Protein AF-A0A3Q2Q6L7-F1 (afdb_monomer)

Organism: Fundulus heteroclitus (NCBI:txid8078)

Sequence (119 aa):
PWFPNMAAGKGIVDNVRLNLIHVETIKKEERYQTLHTEFSINPFRKLHVLPDKPMSRKPPEATLEDSKFILCRKCLAQLEPAKKYPMPLTESQEIGWIPGPLVRNDFVYRITLEFCLVQ

pLDDT: mean 71.54, std 14.45, range [38.31, 95.44]

Structure (mmCIF, N/CA/C/O backbone):
data_AF-A0A3Q2Q6L7-F1
#
_entry.id   AF-A0A3Q2Q6L7-F1
#
loop_
_atom_site.group_PDB
_atom_site.id
_atom_site.type_symbol
_atom_site.label_atom_id
_atom_site.label_alt_id
_atom_site.label_comp_id
_atom_site.label_asym_id
_atom_site.label_entity_id
_atom_site.label_seq_id
_atom_site.pdbx_PDB_ins_code
_atom_site.Cartn_x
_atom_site.Cartn_y
_atom_site.Cartn_z
_atom_site.occupancy
_atom_site.B_iso_or_equiv
_atom_site.auth_seq_id
_atom_site.auth_comp_id
_atom_site.auth_asym_id
_atom_site.auth_atom_id
_atom_site.pdbx_PDB_model_num
ATOM 1 N N . PRO A 1 1 ? 20.786 21.503 -19.460 1.00 40.91 1 PRO A N 1
ATOM 2 C CA . PRO A 1 1 ? 21.390 21.944 -20.739 1.00 40.91 1 PRO A CA 1
ATOM 3 C C . PRO A 1 1 ? 22.186 20.796 -21.395 1.00 40.91 1 PRO A C 1
ATOM 5 O O . PRO A 1 1 ? 23.387 20.701 -21.191 1.00 40.91 1 PRO A O 1
ATOM 8 N N . TRP A 1 2 ? 21.506 19.882 -22.104 1.00 42.25 2 TRP A N 1
ATOM 9 C CA . TRP A 1 2 ? 22.141 18.695 -22.720 1.00 42.25 2 TRP A CA 1
ATOM 10 C C . TRP A 1 2 ? 21.599 18.333 -24.115 1.00 42.25 2 TRP A C 1
ATOM 12 O O . TRP A 1 2 ? 21.914 17.270 -24.636 1.00 42.25 2 TRP A O 1
ATOM 22 N N . PHE A 1 3 ? 20.834 19.217 -24.757 1.00 44.69 3 PHE A N 1
ATOM 23 C CA . PHE A 1 3 ? 20.480 19.065 -26.171 1.00 44.69 3 PHE A CA 1
ATOM 24 C C . PHE A 1 3 ? 21.113 20.218 -26.954 1.00 44.69 3 PHE A C 1
ATOM 26 O O . PHE A 1 3 ? 20.909 21.371 -26.563 1.00 44.69 3 PHE A O 1
ATOM 33 N N . PRO A 1 4 ? 21.901 19.957 -28.015 1.00 54.69 4 PRO A N 1
ATOM 34 C CA . PRO A 1 4 ? 22.401 21.032 -28.853 1.00 54.69 4 PRO A CA 1
ATOM 35 C C . PRO A 1 4 ? 21.216 21.688 -29.568 1.00 54.69 4 PRO A C 1
ATOM 37 O O . PRO A 1 4 ? 20.376 21.001 -30.150 1.00 54.69 4 PRO A O 1
ATOM 40 N N . ASN A 1 5 ? 21.156 23.020 -29.508 1.00 51.94 5 ASN A N 1
ATOM 41 C CA . ASN A 1 5 ? 20.203 23.847 -30.243 1.00 51.94 5 ASN A CA 1
ATOM 42 C C . ASN A 1 5 ? 20.194 23.453 -31.731 1.00 51.94 5 ASN A C 1
ATOM 44 O O . ASN A 1 5 ? 21.172 23.688 -32.438 1.00 51.94 5 ASN A O 1
ATOM 48 N N . MET A 1 6 ? 19.080 22.906 -32.225 1.00 50.91 6 MET A N 1
ATOM 49 C CA . MET A 1 6 ? 18.863 22.636 -33.655 1.00 50.91 6 MET A CA 1
ATOM 50 C C . MET A 1 6 ? 18.453 23.915 -34.403 1.00 50.91 6 MET A C 1
ATOM 52 O O . MET A 1 6 ? 17.435 23.958 -35.087 1.00 50.91 6 MET A O 1
ATOM 56 N N . ALA A 1 7 ? 19.232 24.982 -34.246 1.00 52.62 7 ALA A N 1
ATOM 57 C CA . ALA A 1 7 ? 19.032 26.250 -34.937 1.00 52.62 7 ALA A CA 1
ATOM 58 C C . ALA A 1 7 ? 20.305 26.633 -35.702 1.00 52.62 7 ALA A C 1
ATOM 60 O O . ALA A 1 7 ? 20.919 27.659 -35.434 1.00 52.62 7 ALA A O 1
ATOM 61 N N . ALA A 1 8 ? 20.730 25.780 -36.636 1.00 50.28 8 ALA A N 1
ATOM 62 C CA . ALA A 1 8 ? 21.754 26.114 -37.623 1.00 50.28 8 ALA A CA 1
ATOM 63 C C . ALA A 1 8 ? 21.644 25.171 -38.831 1.00 50.28 8 ALA A C 1
ATOM 65 O O . ALA A 1 8 ? 21.964 23.997 -38.707 1.00 50.28 8 ALA A O 1
ATOM 66 N N . GLY A 1 9 ? 21.189 25.707 -39.973 1.00 49.09 9 GLY A N 1
ATOM 67 C CA . GLY A 1 9 ? 21.329 25.141 -41.323 1.00 49.09 9 GLY A CA 1
ATOM 68 C C . GLY A 1 9 ? 20.696 23.766 -41.579 1.00 49.09 9 GLY A C 1
ATOM 69 O O . GLY A 1 9 ? 21.089 22.763 -40.995 1.00 49.09 9 GLY A O 1
ATOM 70 N N . LYS A 1 10 ? 19.781 23.662 -42.552 1.00 57.56 10 LYS A N 1
ATOM 71 C CA . LYS A 1 10 ? 19.415 22.357 -43.135 1.00 57.56 10 LYS A CA 1
ATOM 72 C C . LYS A 1 10 ? 20.595 21.814 -43.954 1.00 57.56 10 LYS A C 1
ATOM 74 O O . LYS A 1 10 ? 20.606 21.918 -45.176 1.00 57.56 10 LYS A O 1
ATOM 79 N N . GLY A 1 11 ? 21.609 21.288 -43.273 1.00 62.06 11 GLY A N 1
ATOM 80 C CA . GLY A 1 11 ? 22.628 20.442 -43.881 1.00 62.06 11 GLY A CA 1
ATOM 81 C C . GLY A 1 11 ? 22.001 19.122 -44.324 1.00 62.06 11 GLY A C 1
ATOM 82 O O . GLY A 1 11 ? 21.042 18.654 -43.709 1.00 62.06 11 GLY A O 1
ATOM 83 N N . ILE A 1 12 ? 22.520 18.540 -45.406 1.00 68.38 12 ILE A N 1
ATOM 84 C CA . ILE A 1 12 ? 22.139 17.198 -45.859 1.00 68.38 12 ILE A CA 1
ATOM 85 C C . ILE A 1 12 ? 22.320 16.239 -44.681 1.00 68.38 12 ILE A C 1
ATOM 87 O O . ILE A 1 12 ? 23.427 16.057 -44.175 1.00 68.38 12 ILE A O 1
ATOM 91 N N . VAL A 1 13 ? 21.210 15.678 -44.211 1.00 70.81 13 VAL A N 1
ATOM 92 C CA . VAL A 1 13 ? 21.214 14.722 -43.112 1.00 70.81 13 VAL A CA 1
ATOM 93 C C . VAL A 1 13 ? 21.744 13.405 -43.661 1.00 70.81 13 VAL A C 1
ATOM 95 O O . VAL A 1 13 ? 21.118 12.779 -44.515 1.00 70.81 13 VAL A O 1
ATOM 98 N N . ASP A 1 14 ? 22.920 12.999 -43.192 1.00 81.56 14 ASP A N 1
ATOM 99 C CA . ASP A 1 14 ? 23.486 11.697 -43.523 1.00 81.56 14 ASP A CA 1
ATOM 100 C C . ASP A 1 14 ? 22.730 10.602 -42.758 1.00 81.56 14 ASP A C 1
ATOM 102 O O . ASP A 1 14 ? 23.029 10.268 -41.607 1.00 81.56 14 ASP A O 1
ATOM 106 N N . ASN A 1 15 ? 21.708 10.059 -43.417 1.00 86.06 15 ASN A N 1
ATOM 107 C CA . ASN A 1 15 ? 20.852 9.011 -42.873 1.00 86.06 15 ASN A CA 1
ATOM 108 C C . ASN A 1 15 ? 21.632 7.730 -42.546 1.00 86.06 15 ASN A C 1
ATOM 110 O O . ASN A 1 15 ? 21.268 7.022 -41.609 1.00 86.06 15 ASN A O 1
ATOM 114 N N . VAL A 1 16 ? 22.715 7.435 -43.276 1.00 88.81 16 VAL A N 1
ATOM 115 C CA . VAL A 1 16 ? 23.548 6.254 -43.013 1.00 88.81 16 VAL A CA 1
ATOM 116 C C . VAL A 1 16 ? 24.238 6.419 -41.665 1.00 88.81 16 VAL A C 1
ATOM 118 O O . VAL A 1 16 ? 24.164 5.532 -40.815 1.00 88.81 16 VAL A O 1
ATOM 121 N N . ARG A 1 17 ? 24.825 7.593 -41.417 1.00 85.62 17 ARG A N 1
ATOM 122 C CA . ARG A 1 17 ? 25.454 7.918 -40.134 1.00 85.62 17 ARG A CA 1
ATOM 123 C C . ARG A 1 17 ? 24.466 7.904 -38.966 1.00 85.62 17 ARG A C 1
ATOM 125 O O . ARG A 1 17 ? 24.806 7.397 -37.898 1.00 85.62 17 ARG A O 1
ATOM 132 N N . LEU A 1 18 ? 23.256 8.432 -39.141 1.00 89.06 18 LEU A N 1
ATOM 133 C CA . LEU A 1 18 ? 22.233 8.399 -38.087 1.00 89.06 18 LEU A CA 1
ATOM 134 C C . LEU A 1 18 ? 21.773 6.975 -37.763 1.00 89.06 18 LEU A C 1
ATOM 136 O O . LEU A 1 18 ? 21.623 6.634 -36.589 1.00 89.06 18 LEU A O 1
ATOM 140 N N . ASN A 1 19 ? 21.613 6.129 -38.781 1.00 92.00 19 ASN A N 1
ATOM 141 C CA . ASN A 1 19 ? 21.250 4.727 -38.590 1.00 92.00 19 ASN A CA 1
ATOM 142 C C . ASN A 1 19 ? 22.326 3.963 -37.810 1.00 92.00 19 ASN A C 1
ATOM 144 O O . ASN A 1 19 ? 21.989 3.153 -36.950 1.00 92.00 19 ASN A O 1
ATOM 148 N N . LEU A 1 20 ? 23.610 4.254 -38.047 1.00 92.69 20 LEU A N 1
ATOM 149 C CA . LEU A 1 20 ? 24.707 3.657 -37.279 1.00 92.69 20 LEU A CA 1
ATOM 150 C C . LEU A 1 20 ? 24.618 4.012 -35.789 1.00 92.69 20 LEU A C 1
ATOM 152 O O . LEU A 1 20 ? 24.702 3.121 -34.945 1.00 92.69 20 LEU A O 1
ATOM 156 N N . ILE A 1 21 ? 24.362 5.284 -35.467 1.00 92.38 21 ILE A N 1
ATOM 157 C CA . ILE A 1 21 ? 24.162 5.734 -34.079 1.00 92.38 21 ILE A CA 1
ATOM 158 C C . ILE A 1 21 ? 22.960 5.017 -33.452 1.00 92.38 21 ILE A C 1
ATOM 160 O O . ILE A 1 21 ? 23.025 4.576 -32.307 1.00 92.38 21 ILE A O 1
ATOM 164 N N . HIS A 1 22 ? 21.866 4.870 -34.199 1.00 93.88 22 HIS A N 1
ATOM 165 C CA . HIS A 1 22 ? 20.663 4.212 -33.701 1.00 93.88 22 HIS A CA 1
ATOM 166 C C . HIS A 1 22 ? 20.905 2.729 -33.385 1.00 93.88 22 HIS A C 1
ATOM 168 O O . HIS A 1 22 ? 20.540 2.260 -32.309 1.00 93.88 22 HIS A O 1
ATOM 174 N N . VAL A 1 23 ? 21.603 2.011 -34.270 1.00 95.44 23 VAL A N 1
ATOM 175 C CA . VAL A 1 23 ? 21.995 0.610 -34.055 1.00 95.44 23 VAL A CA 1
ATOM 176 C C . VAL A 1 23 ? 22.897 0.464 -32.828 1.00 95.44 23 VAL A C 1
ATOM 178 O O . VAL A 1 23 ? 22.736 -0.478 -32.054 1.00 95.44 23 VAL A O 1
ATOM 181 N N . GLU A 1 24 ? 23.843 1.381 -32.615 1.00 94.25 24 GLU A N 1
ATOM 182 C CA . GLU A 1 24 ? 24.689 1.368 -31.417 1.00 94.25 24 GLU A CA 1
ATOM 183 C C . GLU A 1 24 ? 23.899 1.593 -30.125 1.00 94.25 24 GLU A C 1
ATOM 185 O O . GLU A 1 24 ? 24.208 0.965 -29.110 1.00 94.25 24 GLU A O 1
ATOM 190 N N . THR A 1 25 ? 22.896 2.472 -30.154 1.00 94.25 25 THR A N 1
ATOM 191 C CA . THR A 1 25 ? 22.009 2.741 -29.015 1.00 94.25 25 THR A CA 1
ATOM 192 C C . THR A 1 25 ? 21.145 1.528 -28.692 1.00 94.25 25 THR A C 1
ATOM 194 O O . THR A 1 25 ? 21.168 1.080 -27.549 1.00 94.25 25 THR A O 1
ATOM 197 N N . ILE A 1 26 ? 20.504 0.916 -29.693 1.00 92.19 26 ILE A N 1
ATOM 198 C CA . ILE A 1 26 ? 19.720 -0.319 -29.512 1.00 92.19 26 ILE A CA 1
ATOM 199 C C . ILE A 1 26 ? 20.597 -1.417 -28.900 1.00 92.19 26 ILE A C 1
ATOM 201 O O . ILE A 1 26 ? 20.254 -1.988 -27.871 1.00 92.19 26 ILE A O 1
ATOM 205 N N . LYS A 1 27 ? 21.801 -1.638 -29.441 1.00 92.50 27 LYS A N 1
ATOM 206 C CA . LYS A 1 27 ? 22.746 -2.625 -28.894 1.00 92.50 27 LYS A CA 1
ATOM 207 C C . LYS A 1 27 ? 23.193 -2.312 -27.465 1.00 92.50 27 LYS A C 1
ATOM 209 O O . LYS A 1 27 ? 23.596 -3.222 -26.746 1.00 92.50 27 LYS A O 1
ATOM 214 N N . LYS A 1 28 ? 23.238 -1.038 -27.062 1.00 90.88 28 LYS A N 1
ATOM 215 C CA . LYS A 1 28 ? 23.545 -0.642 -25.678 1.00 90.88 28 LYS A CA 1
ATOM 216 C C . LYS A 1 28 ? 22.376 -0.981 -24.765 1.00 90.88 28 LYS A C 1
ATOM 218 O O . LYS A 1 28 ? 22.609 -1.562 -23.715 1.00 90.88 28 LYS A O 1
ATOM 223 N N . GLU A 1 29 ? 21.159 -0.661 -25.178 1.00 88.75 29 GLU A N 1
ATOM 224 C CA . GLU A 1 29 ? 19.937 -0.930 -24.421 1.00 88.75 29 GLU A CA 1
ATOM 225 C C . GLU A 1 29 ? 19.703 -2.437 -24.249 1.00 88.75 29 GLU A C 1
ATOM 227 O O . GLU A 1 29 ? 19.546 -2.899 -23.120 1.00 88.75 29 GLU A O 1
ATOM 232 N N . GLU A 1 30 ? 19.820 -3.221 -25.324 1.00 85.69 30 GLU A N 1
ATOM 233 C CA . GLU A 1 30 ? 19.665 -4.684 -25.301 1.00 85.69 30 GLU A CA 1
ATOM 234 C C . GLU A 1 30 ? 20.664 -5.375 -24.362 1.00 85.69 30 GLU A C 1
ATOM 236 O O . GLU A 1 30 ? 20.314 -6.348 -23.699 1.00 85.69 30 GLU A O 1
ATOM 241 N N . ARG A 1 31 ? 21.899 -4.860 -24.238 1.00 83.50 31 ARG A N 1
ATOM 242 C CA . ARG A 1 31 ? 22.897 -5.414 -23.301 1.00 83.50 31 ARG A CA 1
ATOM 243 C C . ARG A 1 31 ? 22.482 -5.296 -21.837 1.00 83.50 31 ARG A C 1
ATOM 245 O O . ARG A 1 31 ? 22.877 -6.139 -21.038 1.00 83.50 31 ARG A O 1
ATOM 252 N N . TYR A 1 32 ? 21.749 -4.244 -21.481 1.00 76.88 32 TYR A N 1
ATOM 253 C CA . TYR A 1 32 ? 21.311 -4.002 -20.104 1.00 76.88 32 TYR A CA 1
ATOM 254 C C . TYR A 1 32 ? 19.868 -4.450 -19.855 1.00 76.88 32 TYR A C 1
ATOM 256 O O . TYR A 1 32 ? 19.435 -4.501 -18.705 1.00 76.88 32 TYR A O 1
ATOM 264 N N . GLN A 1 33 ? 19.129 -4.820 -20.902 1.00 74.75 33 GLN A N 1
ATOM 265 C CA . GLN A 1 33 ? 17.784 -5.371 -20.800 1.00 74.75 33 GLN A CA 1
ATOM 266 C C . GLN A 1 33 ? 17.833 -6.872 -20.474 1.00 74.75 33 GLN A C 1
ATOM 268 O O . GLN A 1 33 ? 17.387 -7.722 -21.242 1.00 74.75 33 GLN A O 1
ATOM 273 N N . THR A 1 34 ? 18.378 -7.229 -19.311 1.00 72.44 34 THR A N 1
ATOM 274 C CA . THR A 1 34 ? 18.299 -8.605 -18.813 1.00 72.44 34 THR A CA 1
ATOM 275 C C . THR A 1 34 ? 16.886 -8.875 -18.306 1.00 72.44 34 THR A C 1
ATOM 277 O O . THR A 1 34 ? 16.485 -8.396 -17.244 1.00 72.44 34 THR A O 1
ATOM 280 N N . LEU A 1 35 ? 16.110 -9.642 -19.073 1.00 72.81 35 LEU A N 1
ATOM 281 C CA . LEU A 1 35 ? 14.808 -10.129 -18.631 1.00 72.81 35 LEU A CA 1
ATOM 282 C C . LEU A 1 35 ? 15.028 -11.203 -17.557 1.00 72.81 35 LEU A C 1
ATOM 284 O O . LEU A 1 35 ? 15.369 -12.341 -17.868 1.00 72.81 35 LEU A O 1
ATOM 288 N N . HIS A 1 36 ? 14.844 -10.844 -16.288 1.00 69.81 36 HIS A N 1
ATOM 289 C CA . HIS A 1 36 ? 14.845 -11.815 -15.196 1.00 69.81 36 HIS A CA 1
ATOM 290 C C . HIS A 1 36 ? 13.559 -12.650 -15.254 1.00 69.81 36 HIS A C 1
ATOM 292 O O . HIS A 1 36 ? 12.522 -12.260 -14.721 1.00 69.81 36 HIS A O 1
ATOM 298 N N . THR A 1 37 ? 13.624 -13.783 -15.952 1.00 70.25 37 THR A N 1
ATOM 299 C CA . THR A 1 37 ? 12.519 -14.746 -16.087 1.00 70.25 37 THR A CA 1
ATOM 300 C C . THR A 1 37 ? 12.401 -15.669 -14.878 1.00 70.25 37 THR A C 1
ATOM 302 O O . THR A 1 37 ? 11.312 -16.154 -14.580 1.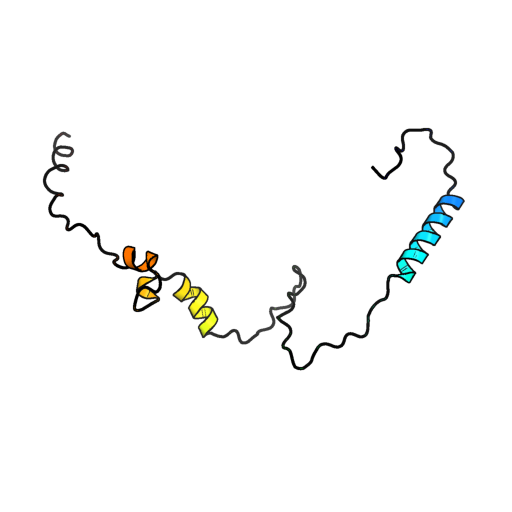00 70.25 37 THR A O 1
ATOM 305 N N . GLU A 1 38 ? 13.503 -15.882 -14.160 1.00 77.69 38 GLU A N 1
ATOM 306 C CA . GLU A 1 38 ? 13.561 -16.696 -12.952 1.00 77.69 38 GLU A CA 1
ATOM 307 C C . GLU A 1 38 ? 13.549 -15.789 -11.721 1.00 77.69 38 GLU A C 1
ATOM 309 O O . GLU A 1 38 ? 14.549 -15.163 -11.367 1.00 77.69 38 GLU A O 1
ATOM 314 N N . PHE A 1 39 ? 12.394 -15.698 -11.067 1.00 72.56 39 PHE A N 1
ATOM 315 C CA . PHE A 1 39 ? 12.248 -15.024 -9.785 1.00 72.56 39 PHE A CA 1
ATOM 316 C C . PHE A 1 39 ? 11.787 -16.040 -8.738 1.00 72.56 39 PHE A C 1
ATOM 318 O O . PHE A 1 39 ? 10.797 -16.745 -8.916 1.00 72.56 39 PHE A O 1
ATOM 325 N N . SER A 1 40 ? 12.521 -16.125 -7.629 1.00 70.31 40 SER A N 1
ATOM 326 C CA . SER A 1 40 ? 12.130 -16.938 -6.478 1.00 70.31 40 SER A CA 1
ATOM 327 C C . SER A 1 40 ? 11.374 -16.054 -5.494 1.00 70.31 40 SER A C 1
ATOM 329 O O . SER A 1 40 ? 11.940 -15.134 -4.900 1.00 70.31 40 SER A O 1
ATOM 331 N N . ILE A 1 41 ? 10.074 -16.301 -5.347 1.00 74.44 41 ILE A N 1
ATOM 332 C CA . ILE A 1 41 ? 9.270 -15.673 -4.298 1.00 74.44 41 ILE A CA 1
ATOM 333 C C . ILE A 1 41 ? 9.437 -16.504 -3.033 1.00 74.44 41 ILE A C 1
ATOM 335 O O . ILE A 1 41 ? 9.265 -17.719 -3.061 1.00 74.44 41 ILE A O 1
ATOM 339 N N . ASN A 1 42 ? 9.731 -15.842 -1.912 1.00 74.00 42 ASN A N 1
ATOM 340 C CA . ASN A 1 42 ? 9.834 -16.506 -0.618 1.00 74.00 42 ASN A CA 1
ATOM 341 C C . ASN A 1 42 ? 8.505 -17.212 -0.258 1.00 74.00 42 ASN A C 1
ATOM 343 O O . ASN A 1 42 ? 7.523 -16.519 0.016 1.00 74.00 42 ASN A O 1
ATOM 347 N N . PRO A 1 43 ? 8.473 -18.557 -0.177 1.00 71.38 43 PRO A N 1
ATOM 348 C CA . PRO A 1 43 ? 7.243 -19.312 0.063 1.00 71.38 43 PRO A CA 1
ATOM 349 C C . PRO A 1 43 ? 6.693 -19.148 1.489 1.00 71.38 43 PRO A C 1
ATOM 351 O O . PRO A 1 43 ? 5.525 -19.431 1.736 1.00 71.38 43 PRO A O 1
ATOM 354 N N . PHE A 1 44 ? 7.506 -18.665 2.436 1.00 74.69 44 PHE A N 1
ATOM 355 C CA . PHE A 1 44 ? 7.118 -18.493 3.841 1.00 74.69 44 PHE A CA 1
ATOM 356 C C . PHE A 1 44 ? 6.613 -17.086 4.173 1.00 74.69 44 PHE A C 1
ATOM 358 O O . PHE A 1 44 ? 6.167 -16.836 5.294 1.00 74.69 44 PHE A O 1
ATOM 365 N N . ARG A 1 45 ? 6.679 -16.144 3.227 1.00 64.50 45 ARG A N 1
ATOM 366 C CA . ARG A 1 45 ? 6.144 -14.791 3.406 1.00 64.50 45 ARG A CA 1
ATOM 367 C C . ARG A 1 45 ? 4.950 -14.609 2.485 1.00 64.50 45 ARG A C 1
ATOM 369 O O . ARG A 1 45 ? 5.095 -14.647 1.270 1.00 64.50 45 ARG A O 1
ATOM 376 N N . LYS A 1 46 ? 3.772 -14.368 3.071 1.00 63.44 46 LYS A N 1
ATOM 377 C CA . LYS A 1 46 ? 2.604 -13.908 2.314 1.00 63.44 46 LYS A CA 1
ATOM 378 C C . LYS A 1 46 ? 2.975 -12.572 1.674 1.00 63.44 46 LYS A C 1
ATOM 380 O O . LYS A 1 46 ? 3.076 -11.567 2.375 1.00 63.44 46 LYS A O 1
ATOM 385 N N . LEU A 1 47 ? 3.229 -12.575 0.367 1.00 61.94 47 LEU A N 1
ATOM 386 C CA . LEU A 1 47 ? 3.294 -11.345 -0.411 1.00 61.94 47 LEU A CA 1
ATOM 387 C C . LEU A 1 47 ? 1.991 -10.586 -0.158 1.00 61.94 47 LEU A C 1
ATOM 389 O O . LEU A 1 47 ? 0.906 -11.159 -0.266 1.00 61.94 47 LEU A O 1
ATOM 393 N N . HIS A 1 48 ? 2.104 -9.314 0.221 1.00 62.25 48 HIS A N 1
ATOM 394 C CA . HIS A 1 48 ? 0.955 -8.417 0.217 1.00 62.25 48 HIS A CA 1
ATOM 395 C C . HIS A 1 48 ? 0.268 -8.521 -1.144 1.00 62.25 48 HIS A C 1
ATOM 397 O O . HIS A 1 48 ? 0.962 -8.681 -2.149 1.00 62.25 48 HIS A O 1
ATOM 403 N N . VAL A 1 49 ? -1.069 -8.458 -1.159 1.00 65.75 49 VAL A N 1
ATOM 404 C CA . VAL A 1 49 ? -1.868 -8.470 -2.391 1.00 65.75 49 VAL A CA 1
ATOM 405 C C . VAL A 1 49 ? -1.242 -7.461 -3.344 1.00 65.75 49 VAL A C 1
ATOM 407 O O . VAL A 1 49 ? -1.318 -6.256 -3.104 1.00 65.75 49 VAL A O 1
ATOM 410 N N . LEU A 1 50 ? -0.541 -7.961 -4.365 1.00 66.81 50 LEU A N 1
ATOM 411 C CA . LEU A 1 50 ? 0.045 -7.098 -5.374 1.00 66.81 50 LEU A CA 1
ATOM 412 C C . LEU A 1 50 ? -1.147 -6.438 -6.057 1.00 66.81 50 LEU A C 1
ATOM 414 O O . LEU A 1 50 ? -2.001 -7.162 -6.578 1.00 66.81 50 LEU A O 1
ATOM 418 N N . PRO A 1 51 ? -1.266 -5.101 -5.998 1.00 65.38 51 PRO A N 1
ATOM 419 C CA . PRO A 1 51 ? -2.360 -4.440 -6.667 1.00 65.38 51 PRO A CA 1
ATOM 420 C C . PRO A 1 51 ? -2.252 -4.794 -8.143 1.00 65.38 51 PRO A C 1
ATOM 422 O O . PRO A 1 51 ? -1.203 -4.634 -8.773 1.00 65.38 51 PRO A O 1
ATOM 425 N N . ASP A 1 52 ? -3.338 -5.339 -8.673 1.00 71.31 52 ASP A N 1
ATOM 426 C CA . ASP A 1 52 ? -3.431 -5.634 -10.088 1.00 71.31 52 ASP A CA 1
ATOM 427 C C . ASP A 1 52 ? -3.291 -4.321 -10.878 1.00 71.31 52 ASP A C 1
ATOM 429 O O . ASP A 1 52 ? -3.407 -3.215 -10.334 1.00 71.31 52 ASP A O 1
ATOM 433 N N . LYS A 1 53 ? -3.041 -4.423 -12.188 1.00 83.69 53 LYS A N 1
ATOM 434 C CA . LYS A 1 53 ? -3.007 -3.234 -13.054 1.00 83.69 53 LYS A CA 1
ATOM 435 C C . LYS A 1 53 ? -4.267 -2.386 -12.795 1.00 83.69 53 LYS A C 1
ATOM 437 O O . LYS A 1 53 ? -5.348 -2.965 -12.717 1.00 83.69 53 LYS A O 1
ATOM 442 N N . PRO A 1 54 ? -4.181 -1.045 -12.743 1.00 72.44 54 PRO A N 1
ATOM 443 C CA . PRO A 1 54 ? -5.320 -0.189 -12.384 1.00 72.44 54 PRO A CA 1
ATOM 444 C C . PRO A 1 54 ? -6.536 -0.352 -13.311 1.00 72.44 54 PRO A C 1
ATOM 446 O O . PRO A 1 54 ? -7.658 -0.069 -12.917 1.00 72.44 54 PRO A O 1
ATOM 449 N N . MET A 1 55 ? -6.316 -0.852 -14.531 1.00 79.94 55 MET A N 1
ATOM 450 C CA . MET A 1 55 ? -7.356 -1.156 -15.522 1.00 79.94 55 MET A CA 1
ATOM 451 C C . MET A 1 55 ? -7.625 -2.663 -15.678 1.00 79.94 55 MET A C 1
ATOM 453 O O . MET A 1 55 ? -8.227 -3.089 -16.666 1.00 79.94 55 MET A O 1
ATOM 457 N N . SER A 1 56 ? -7.138 -3.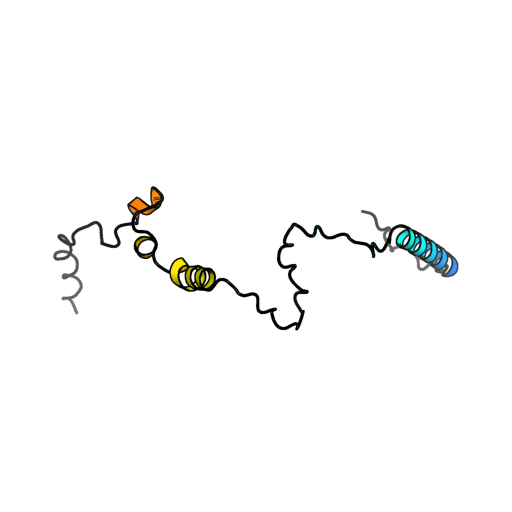493 -14.753 1.00 77.31 56 SER A N 1
ATOM 458 C CA . SER A 1 56 ? -7.415 -4.927 -14.734 1.00 77.31 56 SER A CA 1
ATOM 459 C C . SER A 1 56 ? -8.919 -5.131 -14.578 1.00 77.31 56 SER A C 1
ATOM 461 O O . SER A 1 56 ? -9.519 -4.683 -13.608 1.00 77.31 56 SER A O 1
ATOM 463 N N . ARG A 1 57 ? -9.539 -5.804 -15.551 1.00 79.12 57 ARG A N 1
ATOM 464 C CA . ARG A 1 57 ? -10.956 -6.204 -15.494 1.00 79.12 57 ARG A CA 1
ATOM 465 C C . ARG A 1 57 ? -11.152 -7.542 -14.788 1.00 79.12 57 ARG A C 1
ATOM 467 O O . ARG A 1 57 ? -12.229 -8.126 -14.890 1.00 79.12 57 ARG A O 1
ATOM 474 N N . LYS A 1 58 ? -10.108 -8.075 -14.144 1.00 73.75 58 LYS A N 1
ATOM 475 C CA . LYS A 1 58 ? -10.253 -9.313 -13.387 1.00 73.75 58 LYS A CA 1
ATOM 476 C C . LYS A 1 58 ? -11.280 -9.067 -12.281 1.00 73.75 58 LYS A C 1
ATOM 478 O O . LYS A 1 58 ? -11.211 -8.021 -11.630 1.00 73.75 58 LYS A O 1
ATOM 483 N 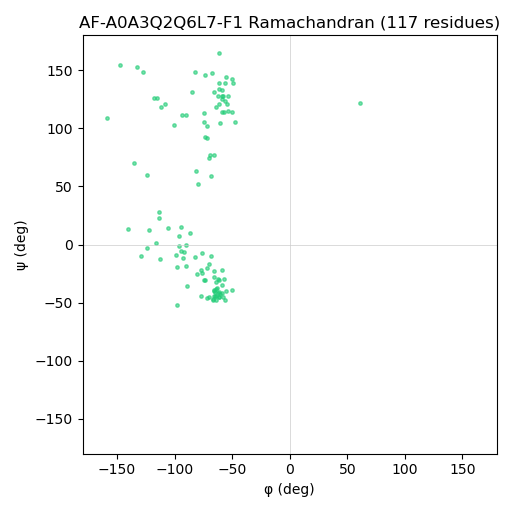N . PRO A 1 59 ? -12.246 -9.980 -12.089 1.00 70.94 59 PRO A N 1
ATOM 484 C CA . PRO A 1 59 ? -13.116 -9.883 -10.935 1.00 70.94 59 PRO A CA 1
ATOM 485 C C . PRO A 1 59 ? -12.226 -9.865 -9.686 1.00 70.94 59 PRO A C 1
ATOM 487 O O . PRO A 1 59 ? -11.221 -10.584 -9.664 1.00 70.94 59 PRO A O 1
ATOM 490 N N . PRO A 1 60 ? -12.539 -9.026 -8.684 1.00 66.19 60 PRO A N 1
ATOM 491 C CA . PRO A 1 60 ? -11.792 -9.032 -7.440 1.00 66.19 60 PRO A CA 1
ATOM 492 C C . PRO A 1 60 ? -11.812 -10.459 -6.905 1.00 66.19 60 PRO A C 1
ATOM 494 O O . PRO A 1 60 ? -12.881 -11.050 -6.736 1.00 66.19 60 PRO A O 1
ATOM 497 N N . GLU A 1 61 ? -10.627 -11.037 -6.726 1.00 65.25 61 GLU A N 1
ATOM 498 C CA . GLU A 1 61 ? -10.504 -12.347 -6.112 1.00 65.25 61 GLU A CA 1
ATOM 499 C C . GLU A 1 61 ? -11.188 -12.263 -4.752 1.00 65.25 61 GLU A C 1
ATOM 501 O O . GLU A 1 61 ? -10.893 -11.358 -3.967 1.00 65.25 61 GLU A O 1
ATOM 506 N N . ALA A 1 62 ? -12.173 -13.137 -4.526 1.00 60.41 62 ALA A N 1
ATOM 507 C CA . ALA A 1 62 ? -12.955 -13.174 -3.302 1.00 60.41 62 ALA A CA 1
ATOM 508 C C . ALA A 1 62 ? -12.058 -13.682 -2.173 1.00 60.41 62 ALA A C 1
ATOM 510 O O . ALA A 1 62 ? -12.136 -14.831 -1.738 1.00 60.41 62 ALA A O 1
ATOM 511 N N . THR A 1 63 ? -11.152 -12.826 -1.720 1.00 59.12 63 THR A N 1
ATOM 512 C CA . THR A 1 63 ? -10.512 -13.007 -0.436 1.00 59.12 63 THR A CA 1
ATOM 513 C C . THR A 1 63 ? -11.639 -13.023 0.589 1.00 59.12 63 THR A C 1
ATOM 515 O O . THR A 1 63 ? -12.574 -12.221 0.529 1.00 59.12 63 THR A O 1
ATOM 518 N N . LEU A 1 64 ? -11.603 -13.996 1.500 1.00 65.44 64 LEU A N 1
ATOM 519 C CA . LEU A 1 64 ? -12.447 -13.989 2.689 1.00 65.44 64 LEU A CA 1
ATOM 520 C C . LEU A 1 64 ? -11.996 -12.802 3.542 1.00 65.44 64 LEU A C 1
ATOM 522 O O . LEU A 1 64 ? -11.208 -12.951 4.474 1.00 65.44 64 LEU A O 1
ATOM 526 N N . GLU A 1 65 ? -12.405 -11.599 3.151 1.00 64.38 65 GLU A N 1
ATOM 527 C CA . GLU A 1 65 ? -12.212 -10.412 3.956 1.00 64.38 65 GLU A CA 1
ATOM 528 C C . GLU A 1 65 ? -12.898 -10.664 5.296 1.00 64.38 65 GLU A C 1
ATOM 530 O O . GLU A 1 65 ? -14.060 -11.075 5.353 1.00 64.38 65 GLU A O 1
ATOM 535 N N . ASP A 1 66 ? -12.151 -10.462 6.380 1.00 78.38 66 ASP A N 1
ATOM 536 C CA . ASP A 1 66 ? -12.665 -10.651 7.727 1.00 78.38 66 ASP A CA 1
ATOM 537 C C . ASP A 1 66 ? -13.892 -9.747 7.909 1.00 78.38 66 ASP A C 1
ATOM 539 O O . ASP A 1 66 ? -13.802 -8.514 7.874 1.00 78.38 66 ASP A O 1
ATOM 543 N N . SER A 1 67 ? -15.063 -10.360 8.083 1.00 75.88 67 SER A N 1
ATOM 544 C CA . SER A 1 67 ? -16.333 -9.651 8.245 1.00 75.88 67 SER A CA 1
ATOM 545 C C . SER A 1 67 ? -16.280 -8.678 9.425 1.00 75.88 67 SER A C 1
ATOM 547 O O . SER A 1 67 ? -16.883 -7.601 9.373 1.00 75.88 67 SER A O 1
ATOM 549 N N . LYS A 1 68 ? -15.468 -8.990 10.443 1.00 77.88 68 LYS A N 1
ATOM 550 C CA . LYS A 1 68 ? -15.175 -8.107 11.571 1.00 77.88 68 LYS A CA 1
ATOM 551 C C . LYS A 1 68 ? -14.424 -6.853 11.131 1.00 77.88 68 LYS A C 1
ATOM 553 O O . LYS A 1 68 ? -14.749 -5.765 11.594 1.00 77.88 68 LYS A O 1
ATOM 558 N N . PHE A 1 69 ? -13.460 -6.969 10.221 1.00 75.38 69 PHE A N 1
ATOM 559 C CA . PHE A 1 69 ? -12.713 -5.827 9.690 1.00 75.38 69 PHE A CA 1
ATOM 560 C C . PHE A 1 69 ? -13.612 -4.895 8.871 1.00 75.38 69 PHE A C 1
ATOM 562 O O . PHE A 1 69 ? -13.586 -3.678 9.072 1.00 75.38 69 PHE A O 1
ATOM 569 N N . ILE A 1 70 ? -14.463 -5.456 8.005 1.00 76.12 70 ILE A N 1
ATOM 570 C CA . ILE A 1 70 ? -15.425 -4.680 7.209 1.00 76.12 70 ILE A CA 1
ATOM 571 C C . ILE A 1 70 ? -16.400 -3.935 8.128 1.00 76.12 70 ILE A C 1
ATOM 573 O O . ILE A 1 70 ? -16.636 -2.742 7.932 1.00 76.12 70 ILE A O 1
ATOM 577 N N . LEU A 1 71 ? -16.933 -4.610 9.149 1.00 79.44 71 LEU A N 1
ATOM 578 C CA . LEU A 1 71 ? -17.849 -4.019 10.124 1.00 79.44 71 LEU A CA 1
ATOM 579 C C . LEU A 1 71 ? -17.165 -2.932 10.967 1.00 79.44 71 LEU A C 1
ATOM 581 O O . LEU A 1 71 ? -17.706 -1.839 11.123 1.00 79.44 71 LEU A O 1
ATOM 585 N N . CYS A 1 72 ? -15.942 -3.174 11.442 1.00 75.94 72 CYS A N 1
ATOM 586 C CA . CYS A 1 72 ? -15.144 -2.170 12.144 1.00 75.94 72 CYS A CA 1
ATOM 587 C C . CYS A 1 72 ? -14.910 -0.922 11.283 1.00 75.94 72 CYS A C 1
ATOM 589 O O . 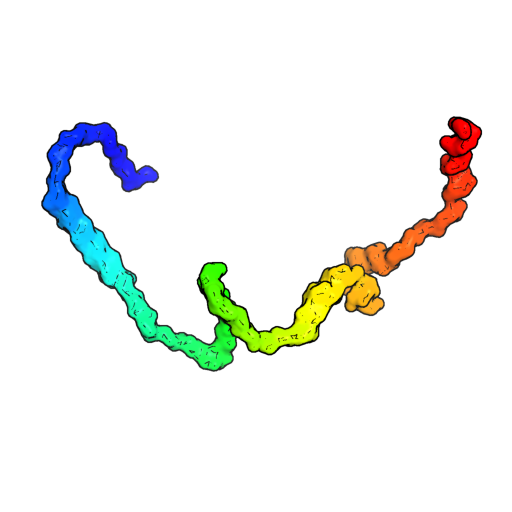CYS A 1 72 ? -15.080 0.201 11.755 1.00 75.94 72 CYS A O 1
ATOM 591 N N . ARG A 1 73 ? -14.550 -1.097 10.009 1.00 76.44 73 ARG A N 1
ATOM 592 C CA . ARG A 1 73 ? -14.289 0.026 9.104 1.00 76.44 73 ARG A CA 1
ATOM 593 C C . ARG A 1 73 ? -15.559 0.784 8.730 1.00 76.44 73 ARG A C 1
ATOM 595 O O . ARG A 1 73 ? -15.535 2.008 8.707 1.00 76.44 73 ARG A O 1
ATOM 602 N N . LYS A 1 74 ? -16.643 0.084 8.394 1.00 73.44 74 LYS A N 1
ATOM 603 C CA . LYS A 1 74 ? -17.884 0.721 7.929 1.00 73.44 74 LYS A CA 1
ATOM 604 C C . LYS A 1 74 ? -18.684 1.324 9.077 1.00 73.44 74 LYS A C 1
ATOM 606 O O . LYS A 1 74 ? -19.162 2.441 8.950 1.00 73.44 74 LYS A O 1
ATOM 611 N N . CYS A 1 75 ? -18.814 0.600 10.184 1.00 68.38 75 CYS A N 1
ATOM 612 C CA . CYS A 1 75 ? -19.685 0.990 11.286 1.00 68.38 75 CYS A CA 1
ATOM 613 C C . CYS A 1 75 ? -18.899 1.688 12.398 1.00 68.38 75 CYS A C 1
ATOM 615 O O . CYS A 1 75 ? -19.247 2.797 12.780 1.00 68.38 75 CYS A O 1
ATOM 617 N N . LEU A 1 76 ? -17.808 1.095 12.894 1.00 69.31 76 LEU A N 1
ATOM 618 C CA . LEU A 1 76 ? -17.121 1.633 14.079 1.00 69.31 76 LEU A CA 1
ATOM 619 C C . LEU A 1 76 ? -16.258 2.868 13.801 1.00 69.31 76 LEU A C 1
ATOM 621 O O . LEU A 1 76 ? -15.968 3.616 14.729 1.00 69.31 76 LEU A O 1
ATOM 625 N N . ALA A 1 77 ? -15.824 3.097 12.559 1.00 72.25 77 ALA A N 1
ATOM 626 C CA . ALA A 1 77 ? -15.032 4.282 12.218 1.00 72.25 77 ALA A CA 1
ATOM 627 C C . ALA A 1 77 ? -15.872 5.566 12.112 1.00 72.25 77 ALA A C 1
ATOM 629 O O . ALA A 1 77 ? -15.326 6.650 12.283 1.00 72.25 77 ALA A O 1
ATOM 630 N N . GLN A 1 78 ? -17.172 5.441 11.826 1.00 75.19 78 GLN A N 1
ATOM 631 C CA . GLN A 1 78 ? -18.097 6.574 11.699 1.00 75.19 78 GLN A CA 1
ATOM 632 C C . GLN A 1 78 ? -18.816 6.909 13.012 1.00 75.19 78 GLN A C 1
ATOM 634 O O . GLN A 1 78 ? -19.461 7.949 13.111 1.00 75.19 78 GLN A O 1
ATOM 639 N N . LEU A 1 79 ? -18.724 6.034 14.015 1.00 77.44 79 LEU A N 1
ATOM 640 C CA . LEU A 1 79 ? -19.292 6.283 15.333 1.00 77.44 79 LEU A CA 1
ATOM 641 C C . LEU A 1 79 ? -18.468 7.319 16.099 1.00 77.44 79 LEU A C 1
ATOM 643 O O . LEU A 1 79 ? -17.239 7.355 16.022 1.00 77.44 79 LEU A O 1
ATOM 647 N N . GLU A 1 80 ? -19.169 8.122 16.894 1.00 78.94 80 GLU A N 1
ATOM 648 C CA . GLU A 1 80 ? -18.555 9.044 17.845 1.00 78.94 80 GLU A CA 1
ATOM 649 C C . GLU A 1 80 ? -17.607 8.290 18.798 1.00 78.94 80 GLU A C 1
ATOM 651 O O . GLU A 1 80 ? -17.925 7.170 19.218 1.00 78.94 80 GLU A O 1
ATOM 656 N N . PRO A 1 81 ? -16.473 8.895 19.199 1.00 80.44 81 PRO A N 1
ATOM 657 C CA . PRO A 1 81 ? -15.506 8.267 20.101 1.00 80.44 81 PRO A CA 1
ATOM 658 C C . PRO A 1 81 ? -16.129 7.685 21.379 1.00 80.44 81 PRO A C 1
ATOM 660 O O . PRO A 1 81 ? -15.789 6.564 21.756 1.00 80.44 81 PRO A O 1
ATOM 663 N N . ALA A 1 82 ? -17.107 8.385 21.967 1.00 78.69 82 ALA A N 1
ATOM 664 C CA . ALA A 1 82 ? -17.827 7.961 23.172 1.00 78.69 82 ALA A CA 1
ATOM 665 C C . ALA A 1 82 ? -18.683 6.691 22.983 1.00 78.69 82 ALA A C 1
ATOM 667 O O . ALA A 1 82 ? -18.974 5.988 23.944 1.00 78.69 82 ALA A O 1
ATOM 668 N N . LYS A 1 83 ? -19.083 6.372 21.744 1.00 81.31 83 LYS A N 1
ATOM 669 C CA . LYS A 1 83 ? -19.790 5.125 21.397 1.00 81.31 83 LYS A CA 1
ATOM 670 C C . LYS A 1 83 ? -18.824 4.001 21.018 1.00 81.31 83 LYS A C 1
ATOM 672 O O . LYS A 1 83 ? -19.213 2.837 21.000 1.00 81.31 83 LYS A O 1
ATOM 677 N N . LYS A 1 84 ? -17.580 4.348 20.674 1.00 82.44 84 LYS A N 1
ATOM 678 C CA . LYS A 1 84 ? -16.556 3.417 20.189 1.00 82.44 84 LYS A CA 1
ATOM 679 C C . LYS A 1 84 ? -15.719 2.814 21.315 1.00 82.44 84 LYS A C 1
ATOM 681 O O . LYS A 1 84 ? -15.335 1.650 21.213 1.00 82.44 84 LYS A O 1
ATOM 686 N N . TYR A 1 85 ? -15.431 3.581 22.363 1.00 84.38 85 TYR A N 1
ATOM 687 C CA . TYR A 1 85 ? -14.636 3.124 23.503 1.00 84.38 85 TYR A CA 1
ATOM 688 C C . TYR A 1 85 ? -15.377 3.385 24.818 1.00 84.38 85 TYR A C 1
ATOM 690 O O . TYR A 1 85 ? -16.113 4.362 24.906 1.00 84.38 85 TYR A O 1
ATOM 698 N N . PRO A 1 86 ? -15.192 2.537 25.847 1.00 85.25 86 PRO A N 1
ATOM 699 C CA . PRO A 1 86 ? -15.837 2.729 27.148 1.00 85.25 86 PRO A CA 1
ATOM 700 C C . PRO A 1 86 ? -15.243 3.899 27.951 1.00 85.25 86 PRO A C 1
ATOM 702 O O . PRO A 1 86 ? -15.890 4.400 28.865 1.00 85.25 86 PRO A O 1
ATOM 705 N N . MET A 1 87 ? -14.021 4.332 27.626 1.00 87.06 87 MET A N 1
ATOM 706 C CA . MET A 1 87 ? -13.306 5.430 28.280 1.00 87.06 87 MET A CA 1
ATOM 707 C C . MET A 1 87 ? -12.407 6.169 27.275 1.00 87.06 87 MET A C 1
ATOM 709 O O . MET A 1 87 ? -12.008 5.554 26.277 1.00 87.06 87 MET A O 1
ATOM 713 N N . PRO A 1 88 ? -12.095 7.458 27.515 1.00 87.81 88 PRO A N 1
ATOM 714 C CA . PRO A 1 88 ? -11.182 8.217 26.666 1.00 87.81 88 PRO A CA 1
ATOM 715 C C . PRO A 1 88 ? -9.789 7.581 26.678 1.00 87.81 88 PRO A C 1
ATOM 717 O O . PRO A 1 88 ? -9.308 7.127 27.713 1.00 87.81 88 PRO A O 1
ATOM 720 N N . LEU A 1 89 ? -9.149 7.526 25.511 1.00 89.31 89 LEU A N 1
ATOM 721 C CA . LEU A 1 89 ? -7.812 6.943 25.347 1.00 89.31 89 LEU A CA 1
ATOM 722 C C . LEU A 1 89 ? -6.705 8.001 25.351 1.00 89.31 89 LEU A C 1
ATOM 724 O O . LEU A 1 89 ? -5.538 7.663 25.529 1.00 89.31 89 LEU A O 1
ATOM 728 N N . THR A 1 90 ? -7.051 9.264 25.098 1.00 89.50 90 THR A N 1
ATOM 729 C CA . THR A 1 90 ? -6.105 10.382 25.035 1.00 89.50 90 THR A CA 1
ATOM 730 C C . THR A 1 90 ? -6.611 11.568 25.845 1.00 89.50 90 THR A C 1
ATOM 732 O O . THR A 1 90 ? -7.817 11.776 25.951 1.00 89.50 90 THR A O 1
ATOM 735 N N . GLU A 1 91 ? -5.692 12.398 26.342 1.00 87.75 91 GLU A N 1
ATOM 736 C CA . GLU A 1 91 ? -6.019 13.607 27.118 1.00 87.75 91 GLU A CA 1
ATOM 737 C C . GLU A 1 91 ? -6.974 14.538 26.355 1.00 87.75 91 GLU A C 1
ATOM 739 O O . GLU A 1 91 ? -7.944 15.059 26.898 1.00 87.75 91 GLU A O 1
ATOM 744 N N . SER A 1 92 ? -6.772 14.696 25.043 1.00 85.50 92 SER A N 1
ATOM 745 C CA . SER A 1 92 ? -7.672 15.503 24.213 1.00 85.50 92 SER A CA 1
ATOM 746 C C . SER A 1 92 ? -9.080 14.906 24.094 1.00 85.50 92 SER A C 1
ATOM 748 O O . SER A 1 92 ? -10.040 15.651 23.904 1.00 85.50 92 SER A O 1
ATOM 750 N N . GLN A 1 93 ? -9.227 13.578 24.195 1.00 87.06 93 GLN A N 1
ATOM 751 C CA . GLN A 1 93 ? -10.539 12.933 24.220 1.00 87.06 93 GLN A CA 1
ATOM 752 C C . GLN A 1 93 ? -11.255 13.150 25.549 1.00 87.06 93 GLN A C 1
ATOM 754 O O . GLN A 1 93 ? -12.475 13.232 25.518 1.00 87.06 93 GLN A O 1
ATOM 759 N N . GLU A 1 94 ? -10.546 13.287 26.674 1.00 84.88 94 GLU A N 1
ATOM 760 C CA . GLU A 1 94 ? -11.155 13.539 27.991 1.00 84.88 94 GLU A CA 1
ATOM 761 C C . GLU A 1 94 ? -11.975 14.834 27.997 1.00 84.88 94 GLU A C 1
ATOM 763 O O . GLU A 1 94 ? -13.099 14.859 28.495 1.00 84.88 94 GLU A O 1
ATOM 768 N N . ILE A 1 95 ? -11.453 15.885 27.358 1.00 83.44 95 ILE A N 1
ATOM 769 C CA . ILE A 1 95 ? -12.105 17.200 27.266 1.00 83.44 95 ILE A CA 1
ATOM 770 C C . ILE A 1 95 ? -13.400 17.124 26.440 1.00 83.44 95 ILE A C 1
ATOM 772 O O . ILE A 1 95 ? -14.395 17.763 26.774 1.00 83.44 95 ILE A O 1
ATOM 776 N N . GLY A 1 96 ? -13.396 16.335 25.361 1.00 79.38 96 GLY A N 1
ATOM 777 C CA . GLY A 1 96 ? -14.533 16.164 24.450 1.00 79.38 96 GLY A CA 1
ATOM 778 C C . GLY A 1 96 ? -15.410 14.944 24.740 1.00 79.38 96 GLY A C 1
ATOM 779 O O . GLY A 1 96 ? -16.267 14.615 23.922 1.00 79.38 96 GLY A O 1
ATOM 780 N N . TRP A 1 97 ? -15.182 14.234 25.851 1.00 85.19 97 TRP A N 1
ATOM 781 C CA . TRP A 1 97 ? -15.823 12.941 26.116 1.00 85.19 97 TRP A CA 1
ATOM 782 C C . TRP A 1 97 ? -17.295 13.070 26.517 1.00 85.19 97 TRP A C 1
ATOM 784 O O . TRP A 1 97 ? -18.098 12.178 26.249 1.00 85.19 97 TRP A O 1
ATOM 794 N N . ILE A 1 98 ? -17.650 14.176 27.175 1.00 80.50 98 ILE A N 1
ATOM 795 C CA . ILE A 1 98 ? -18.997 14.440 27.684 1.00 80.50 98 ILE A CA 1
ATOM 796 C C . ILE A 1 98 ? -19.787 15.176 26.586 1.00 80.50 98 ILE A C 1
ATOM 798 O O . ILE A 1 98 ? -19.482 16.332 26.307 1.00 80.50 98 ILE A O 1
ATOM 802 N N . PRO A 1 99 ? -20.815 14.558 25.968 1.00 69.69 99 PRO A N 1
ATOM 803 C CA . PRO A 1 99 ? -21.566 15.174 24.866 1.00 69.69 99 PRO A CA 1
ATOM 804 C C . PRO A 1 99 ? -22.552 16.261 25.328 1.00 69.69 99 PRO A C 1
ATOM 806 O O . PRO A 1 99 ? -23.185 16.917 24.503 1.00 69.69 99 PRO A O 1
ATOM 809 N N . GLY A 1 100 ? -22.734 16.422 26.641 1.00 74.62 100 GLY A N 1
ATOM 810 C CA . GLY A 1 100 ? -23.632 17.416 27.218 1.00 74.62 100 GLY A CA 1
ATOM 811 C C . GLY A 1 100 ? -22.982 18.801 27.313 1.0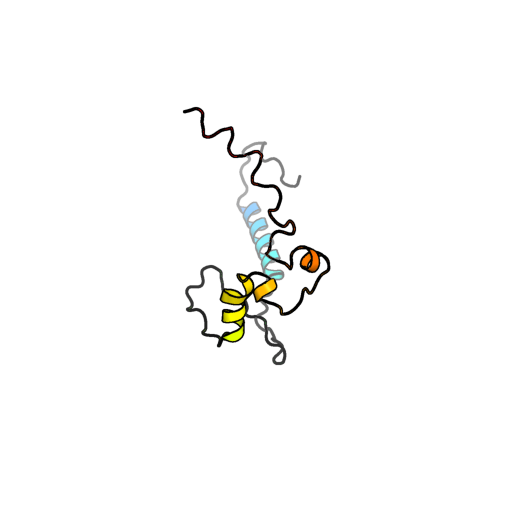0 74.62 100 GLY A C 1
ATOM 812 O O . GLY A 1 100 ? -21.773 18.895 27.530 1.00 74.62 100 GLY A O 1
ATOM 813 N N . PRO A 1 101 ? -23.763 19.890 27.199 1.00 73.62 101 PRO A N 1
ATOM 814 C CA . PRO A 1 101 ? -23.250 21.231 27.448 1.00 73.62 101 PRO A CA 1
ATOM 815 C C . PRO A 1 101 ? -22.701 21.327 28.880 1.00 73.62 101 PRO A C 1
ATOM 817 O O . PRO A 1 101 ? -23.391 20.999 29.843 1.00 73.62 101 PRO A O 1
ATOM 820 N N . LEU A 1 102 ? -21.458 21.798 29.020 1.00 69.12 102 LEU A N 1
ATOM 821 C CA . LEU A 1 102 ? -20.771 21.950 30.315 1.00 69.12 102 LEU A CA 1
ATOM 822 C C . LEU A 1 102 ? -21.380 23.051 31.201 1.00 69.12 102 LEU A C 1
ATOM 824 O O . LEU A 1 102 ? -21.038 23.179 32.375 1.00 69.12 102 LEU A O 1
ATOM 828 N N . VAL A 1 103 ? -22.287 23.847 30.638 1.00 74.88 103 VAL A N 1
ATOM 829 C CA . VAL A 1 103 ? -23.017 24.907 31.324 1.00 74.88 103 VAL A CA 1
ATOM 830 C C . VAL A 1 103 ? -24.462 24.444 31.482 1.00 74.88 103 VAL A C 1
ATOM 832 O O . VAL A 1 103 ? -25.145 24.176 30.493 1.00 74.88 103 VAL A O 1
ATOM 835 N N . ARG A 1 104 ? -24.946 24.357 32.727 1.00 66.69 104 ARG A N 1
ATOM 836 C CA . ARG A 1 104 ? -26.390 24.276 32.979 1.00 66.69 104 ARG A CA 1
ATOM 837 C C . ARG A 1 104 ? -27.013 25.570 32.466 1.00 66.69 104 ARG A C 1
ATOM 839 O O . ARG A 1 104 ? -26.528 26.648 32.804 1.00 66.69 104 ARG A O 1
ATOM 846 N N . ASN A 1 105 ? -28.046 25.466 31.633 1.00 59.34 105 ASN A N 1
ATOM 847 C CA . ASN A 1 105 ? -28.787 26.603 31.078 1.00 59.34 105 ASN A CA 1
ATOM 848 C C . ASN A 1 105 ? -29.593 27.344 32.165 1.00 59.34 105 ASN A C 1
ATOM 850 O O . ASN A 1 105 ? -30.807 27.477 32.060 1.00 59.34 105 ASN A O 1
ATOM 854 N N . ASP A 1 106 ? -28.929 27.862 33.194 1.00 56.16 106 ASP A N 1
ATOM 855 C CA . ASP A 1 106 ? -29.566 28.616 34.275 1.00 56.16 106 ASP A CA 1
ATOM 856 C C . ASP A 1 106 ? -29.618 30.128 33.958 1.00 56.16 106 ASP A C 1
ATOM 858 O O . ASP A 1 106 ? -30.170 30.908 34.727 1.00 56.16 106 ASP A O 1
ATOM 862 N N . PHE A 1 107 ? -29.101 30.560 32.796 1.00 53.75 107 PHE A N 1
ATOM 863 C CA . PHE A 1 107 ? -29.000 31.981 32.421 1.00 53.75 107 PHE A CA 1
ATOM 864 C C . PHE A 1 107 ? -29.708 32.377 31.111 1.00 53.75 107 PHE A C 1
ATOM 866 O O . PHE A 1 107 ? -29.510 33.489 30.627 1.00 53.75 107 PHE A O 1
ATOM 873 N N . VAL A 1 108 ? -30.557 31.521 30.527 1.00 50.97 108 VAL A N 1
ATOM 874 C CA . VAL A 1 108 ? -31.148 31.791 29.193 1.00 50.97 108 VAL A CA 1
ATOM 875 C C . VAL A 1 108 ? -32.504 32.523 29.228 1.00 50.97 108 VAL A C 1
ATOM 877 O O . VAL A 1 108 ? -32.959 32.995 28.195 1.00 50.97 108 VAL A O 1
ATOM 880 N N . TYR A 1 109 ? -33.132 32.766 30.384 1.00 47.38 109 TYR A N 1
ATOM 881 C CA . TY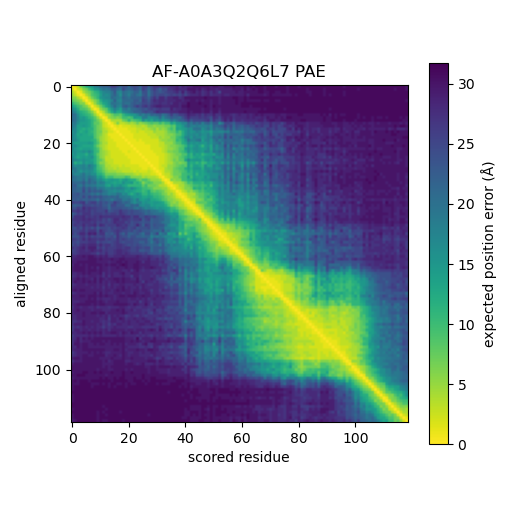R A 1 109 ? -34.458 33.424 30.411 1.00 47.38 109 TYR A CA 1
ATOM 882 C C . TYR A 1 109 ? -34.475 34.951 30.601 1.00 47.38 109 TYR A C 1
ATOM 884 O O . TYR A 1 109 ? -35.540 35.495 30.880 1.00 47.38 109 TYR A O 1
ATOM 892 N N . ARG A 1 110 ? -33.359 35.685 30.445 1.00 46.03 110 ARG A N 1
ATOM 893 C CA . ARG A 1 110 ? -33.388 37.157 30.639 1.00 46.03 110 ARG A CA 1
ATOM 894 C C . ARG A 1 110 ? -32.906 38.038 29.489 1.00 46.03 110 ARG A C 1
ATOM 896 O O . ARG 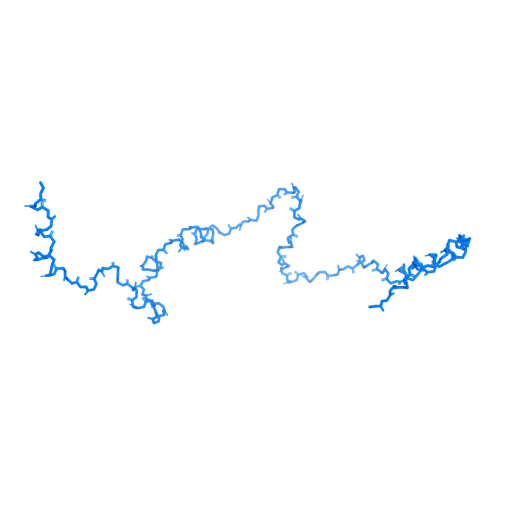A 1 110 ? -33.002 39.249 29.632 1.00 46.03 110 ARG A O 1
ATOM 903 N N . ILE A 1 111 ? -32.410 37.495 28.372 1.00 50.19 111 ILE A N 1
ATOM 904 C CA . ILE A 1 111 ? -31.881 38.348 27.279 1.00 50.19 111 ILE A CA 1
ATOM 905 C C . ILE A 1 111 ? -32.460 38.016 25.887 1.00 50.19 111 ILE A C 1
ATOM 907 O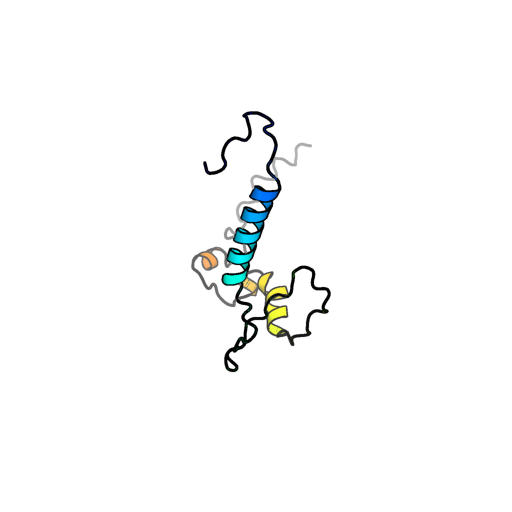 O . ILE A 1 111 ? -32.341 38.824 24.975 1.00 50.19 111 ILE A O 1
ATOM 911 N N . THR A 1 112 ? -33.199 36.918 25.701 1.00 47.84 112 THR A N 1
ATOM 912 C CA . THR A 1 112 ? -33.771 36.560 24.381 1.00 47.84 112 THR A CA 1
ATOM 913 C C . THR A 1 112 ? -35.301 36.616 24.296 1.00 47.84 112 THR A C 1
ATOM 915 O O . THR A 1 112 ? -35.878 36.002 23.406 1.00 47.84 112 THR A O 1
ATOM 918 N N . LEU A 1 113 ? -35.973 37.382 25.168 1.00 47.06 113 LEU A N 1
ATOM 919 C CA . LEU A 1 113 ? -37.413 37.679 25.023 1.00 47.06 113 LEU A CA 1
ATOM 920 C C . LEU A 1 113 ? -37.739 39.149 24.709 1.00 47.06 113 LEU A C 1
ATOM 922 O O . LEU A 1 113 ? -38.852 39.420 24.272 1.00 47.06 113 LEU A O 1
ATOM 926 N N . GLU A 1 114 ? -36.796 40.091 24.826 1.00 48.75 114 GLU A N 1
ATOM 927 C CA . GLU A 1 114 ? -37.079 41.497 24.473 1.00 48.75 114 GLU A CA 1
ATOM 928 C C . GLU A 1 114 ? -36.978 41.809 22.971 1.00 48.75 114 GLU A C 1
ATOM 930 O O . GLU A 1 114 ? -37.450 42.853 22.536 1.00 48.75 114 GLU A O 1
ATOM 935 N N . PHE A 1 115 ? -36.452 40.898 22.146 1.00 42.72 115 PHE A N 1
ATOM 936 C CA . PHE A 1 115 ? -36.369 41.106 20.690 1.00 42.72 115 PHE A CA 1
ATOM 937 C C . PHE A 1 115 ? -37.514 40.475 19.880 1.00 42.72 115 PHE A C 1
ATOM 939 O O . PHE A 1 115 ? -37.534 40.621 18.662 1.00 42.72 115 PHE A O 1
ATOM 946 N N . CYS A 1 116 ? -38.469 39.787 20.520 1.00 42.66 116 CYS A N 1
ATOM 947 C CA . CYS A 1 116 ? -39.584 39.122 19.825 1.00 42.66 116 CYS A CA 1
ATOM 948 C C . CYS A 1 116 ? -40.975 39.700 20.168 1.00 42.66 116 CYS A C 1
ATOM 950 O O . CYS A 1 116 ? -41.973 39.230 19.640 1.00 42.66 116 CYS A O 1
ATOM 952 N N . LEU A 1 117 ? -41.057 40.734 21.018 1.00 46.81 117 LEU A N 1
ATOM 953 C CA . LEU A 1 117 ? -42.311 41.425 21.379 1.00 46.81 117 LEU A CA 1
ATOM 954 C C . LEU A 1 117 ? -42.373 42.879 20.874 1.00 46.81 117 LEU A C 1
ATOM 956 O O . LEU A 1 117 ? -43.051 43.721 21.457 1.00 46.81 117 LEU A O 1
ATOM 960 N N . VAL A 1 118 ? -41.684 43.170 19.769 1.00 49.44 118 VAL A N 1
ATOM 961 C CA . VAL A 1 118 ? -41.932 44.362 18.943 1.00 49.4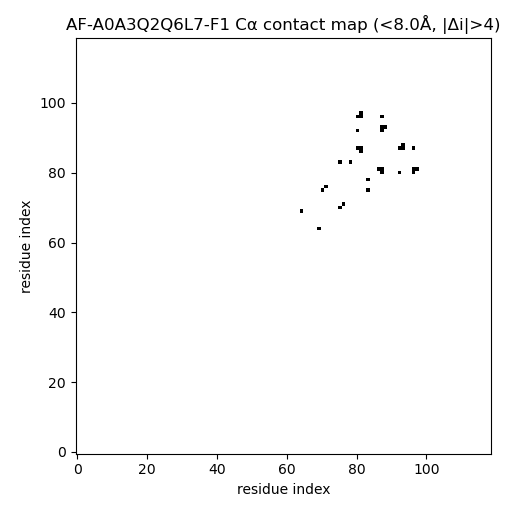4 118 VAL A CA 1
ATOM 962 C C . VAL A 1 118 ? -41.934 43.936 17.474 1.00 49.44 118 VAL A C 1
ATOM 964 O O . VAL A 1 118 ? -40.997 44.218 16.732 1.00 49.44 118 VAL A O 1
ATOM 967 N N . GLN A 1 119 ? -42.972 43.198 17.080 1.00 38.31 119 GLN A N 1
ATOM 968 C CA . GLN A 1 119 ? -43.539 43.173 15.728 1.00 38.31 119 GLN A CA 1
ATOM 969 C C . GLN A 1 119 ? -44.917 42.517 15.750 1.00 38.31 119 GLN A C 1
ATOM 971 O O . GLN A 1 119 ? -45.056 41.471 16.421 1.00 38.31 119 GLN A O 1
#

Mean predicted aligned error: 20.74 Å

Foldseek 3Di:
DPDPPPPDDPDPDPPVVVVVVVVVVVVVVVVPPPDCPDDDDDPPDDDDPDDDDPPDPPDPDPDVDPPVVVCCVPPLVPDDPLVNDVDDPDPVCVVVNDVDDPDDPPPPPPDPPVVPPPD

Secondary structure (DSSP, 8-state):
--S----S------HHHHHHHHHHHHHHHHHH----------TTS----PPPPTT--SPPP-----HHHHHIIIIITTS-HHHH-SS-SSHHHHHT---S-SS-S-STTTTSSTTSS--

InterPro domains:
  IPR029214 Cilia- and flagella-associated protein 144 [PF14886] (21-106)
  IPR029214 Cilia- and flagella-associated protein 144 [PTHR33865] (13-110)

Solvent-accessible surface area (backbone atoms only — not comparable to full-atom values): 8403 Å² total; per-residue (Å²): 144,88,72,83,79,92,80,73,77,96,64,88,76,60,61,67,63,52,50,52,53,49,53,52,50,51,57,54,51,60,73,71,60,73,78,79,82,82,74,86,75,63,89,89,53,85,72,72,83,73,80,66,62,96,81,58,83,67,73,79,76,84,66,86,68,54,66,66,56,53,46,44,59,68,53,53,66,73,45,54,66,70,80,65,38,100,61,70,91,46,77,75,39,56,77,66,52,63,89,64,76,93,62,78,85,84,75,67,90,80,76,77,63,79,81,72,76,80,122

Radius of gyration: 35.38 Å; Cα contacts (8 Å, |Δi|>4): 16; chains: 1; bounding box: 69×64×80 Å

Nearest PDB structures (foldseek):
  8iyj-assembly1_K2  TM=3.535E-01  e=2.781E-05  Mus musculus
  8otz-assembly1_K1  TM=3.714E-01  e=1.348E-04  Bos taurus
  7ung-assembly1_K1  TM=3.575E-01  e=1.097E-04  Homo sapiens